Protein AF-A0A8I0LAD4-F1 (afdb_monomer_lite)

pLDDT: mean 93.73, std 7.8, range [56.5, 98.38]

Structure (mmCIF, N/CA/C/O backbone):
data_AF-A0A8I0LAD4-F1
#
_entry.id   AF-A0A8I0LAD4-F1
#
loop_
_atom_site.group_PDB
_atom_site.id
_atom_site.type_symbol
_atom_site.label_atom_id
_atom_site.label_alt_id
_atom_site.label_comp_id
_atom_site.label_asym_id
_atom_site.label_entity_id
_atom_site.label_seq_id
_atom_site.pdbx_PDB_ins_code
_atom_site.Cartn_x
_atom_site.Cartn_y
_atom_site.Cartn_z
_atom_site.occupancy
_atom_site.B_iso_or_equiv
_atom_site.auth_seq_id
_atom_site.auth_comp_id
_atom_site.auth_asym_id
_atom_site.auth_atom_id
_atom_site.pdbx_PDB_model_num
ATOM 1 N N . ASP A 1 1 ? -3.550 -22.220 -5.339 1.00 60.25 1 ASP A N 1
ATOM 2 C CA . ASP A 1 1 ? -4.212 -21.200 -6.167 1.00 60.25 1 ASP A CA 1
ATOM 3 C C . ASP A 1 1 ? -4.334 -19.920 -5.348 1.00 60.25 1 ASP A C 1
ATOM 5 O O . ASP A 1 1 ? -4.663 -20.017 -4.168 1.00 60.25 1 ASP A O 1
ATOM 9 N N . LEU A 1 2 ? -3.987 -18.778 -5.943 1.00 72.06 2 LEU A N 1
ATOM 10 C CA . LEU A 1 2 ? -3.947 -17.448 -5.316 1.00 72.06 2 LEU A CA 1
ATOM 11 C C . LEU A 1 2 ? -5.211 -16.627 -5.614 1.00 72.06 2 LEU A C 1
ATOM 13 O O . LEU A 1 2 ? -5.209 -15.419 -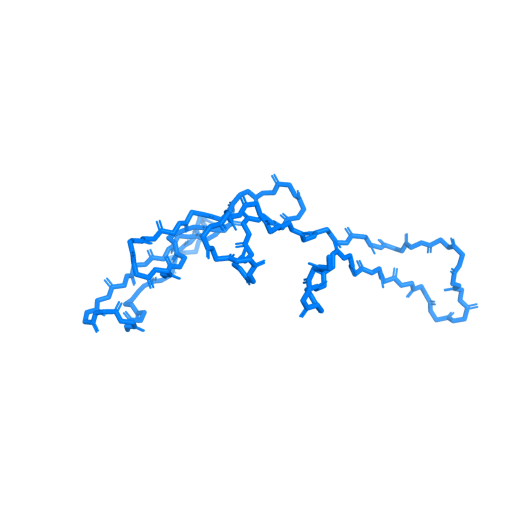5.415 1.00 72.06 2 LEU A O 1
ATOM 17 N N . GLY A 1 3 ? -6.270 -17.258 -6.135 1.00 81.25 3 GLY A N 1
ATOM 18 C CA . GLY A 1 3 ? -7.593 -16.635 -6.257 1.00 81.25 3 GLY A CA 1
ATOM 19 C C . GLY A 1 3 ? -7.685 -15.500 -7.281 1.00 81.25 3 GLY A C 1
ATOM 20 O O . GLY A 1 3 ? -8.689 -14.803 -7.320 1.00 81.25 3 GLY A O 1
ATOM 21 N N . GLY A 1 4 ? -6.661 -15.312 -8.120 1.00 90.88 4 GLY A N 1
ATOM 22 C CA . GLY A 1 4 ? -6.596 -14.205 -9.081 1.00 90.88 4 GLY A CA 1
ATOM 23 C C . GLY A 1 4 ? -5.985 -12.912 -8.530 1.00 90.88 4 GLY A C 1
ATOM 24 O O . GLY A 1 4 ? -6.038 -11.890 -9.213 1.00 90.88 4 GLY A O 1
ATOM 25 N N . ASN A 1 5 ? -5.377 -12.942 -7.340 1.00 94.62 5 ASN A N 1
ATOM 26 C CA . ASN A 1 5 ? -4.671 -11.789 -6.785 1.00 94.62 5 ASN A CA 1
ATOM 27 C C . ASN A 1 5 ? -3.499 -11.353 -7.680 1.00 94.62 5 ASN A C 1
ATOM 29 O O . ASN A 1 5 ? -2.688 -12.170 -8.126 1.00 94.62 5 ASN A O 1
ATOM 33 N N . ILE A 1 6 ? -3.401 -10.046 -7.937 1.00 95.44 6 ILE A N 1
ATOM 34 C CA . ILE A 1 6 ? -2.283 -9.457 -8.678 1.00 95.44 6 ILE A CA 1
ATOM 35 C C . ILE A 1 6 ? -1.030 -9.507 -7.808 1.00 95.44 6 ILE A C 1
ATOM 37 O O . ILE A 1 6 ? -1.048 -8.990 -6.708 1.00 95.44 6 ILE A O 1
ATOM 41 N N . LEU A 1 7 ? 0.069 -10.092 -8.285 1.00 96.06 7 LEU A N 1
ATOM 42 C CA . LEU A 1 7 ? 1.316 -10.174 -7.499 1.00 96.06 7 LEU A CA 1
ATOM 43 C C . LEU A 1 7 ? 2.363 -9.148 -7.925 1.00 96.06 7 LEU A C 1
ATOM 45 O O . LEU A 1 7 ? 3.264 -8.797 -7.166 1.00 96.06 7 LEU A O 1
ATOM 49 N N . LYS A 1 8 ? 2.272 -8.690 -9.174 1.00 96.62 8 LYS A N 1
ATOM 50 C CA . LYS A 1 8 ? 3.262 -7.811 -9.779 1.00 96.62 8 LYS A CA 1
ATOM 51 C C . LYS A 1 8 ? 2.627 -6.952 -10.865 1.00 96.62 8 LYS A C 1
ATOM 53 O O . LYS A 1 8 ? 1.828 -7.447 -11.657 1.00 96.62 8 LYS A O 1
ATOM 58 N N . LYS A 1 9 ? 3.028 -5.684 -10.929 1.00 96.94 9 LYS A N 1
ATOM 59 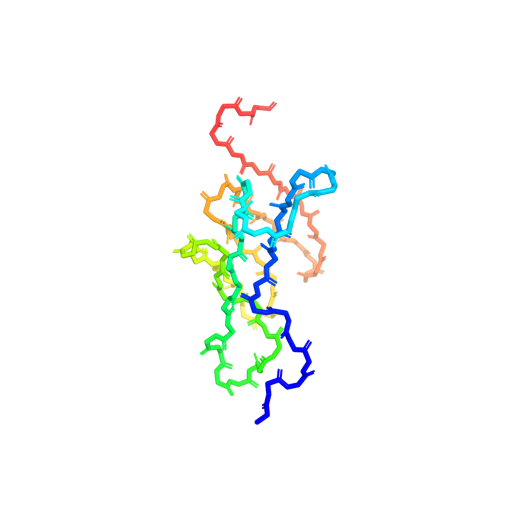C CA . LYS A 1 9 ? 2.750 -4.764 -12.037 1.00 96.94 9 LYS A CA 1
ATOM 60 C C . LYS A 1 9 ? 4.073 -4.218 -12.548 1.00 96.94 9 LYS A C 1
ATOM 62 O O . LYS A 1 9 ? 4.845 -3.666 -11.774 1.00 96.94 9 LYS A O 1
ATOM 67 N N . GLU A 1 10 ? 4.306 -4.327 -13.847 1.00 97.50 10 GLU A N 1
ATOM 68 C CA . GLU A 1 10 ? 5.497 -3.783 -14.497 1.00 97.50 10 GLU A CA 1
ATOM 69 C C . GLU A 1 10 ? 5.090 -2.722 -15.517 1.00 97.50 10 GLU A C 1
ATOM 71 O O . GLU A 1 10 ? 4.125 -2.898 -16.264 1.00 97.50 10 GLU A O 1
ATOM 76 N N . ARG A 1 11 ? 5.806 -1.597 -15.524 1.00 97.31 11 ARG A N 1
ATOM 77 C CA . ARG A 1 11 ? 5.640 -0.527 -16.511 1.00 97.31 11 ARG A CA 1
ATOM 78 C C . ARG A 1 11 ? 6.834 -0.535 -17.444 1.00 97.31 11 ARG A C 1
ATOM 80 O O . ARG A 1 11 ? 7.962 -0.592 -16.977 1.00 97.31 11 ARG A O 1
ATOM 87 N N . PHE A 1 12 ? 6.586 -0.406 -18.739 1.00 97.56 12 PHE A N 1
ATOM 88 C CA . PHE A 1 12 ? 7.623 -0.394 -19.765 1.00 97.56 12 PHE A CA 1
ATOM 89 C C . PHE A 1 12 ? 7.520 0.858 -20.638 1.00 97.56 12 PHE A C 1
ATOM 91 O O . PHE A 1 12 ? 6.502 1.559 -20.620 1.00 97.56 12 PHE A O 1
ATOM 98 N N . ALA A 1 13 ? 8.575 1.144 -21.398 1.00 96.81 13 ALA A N 1
ATOM 99 C CA . ALA A 1 13 ? 8.518 2.154 -22.445 1.00 96.81 13 ALA A CA 1
ATOM 100 C C . ALA A 1 13 ? 7.642 1.666 -23.614 1.00 96.81 13 ALA A C 1
ATOM 102 O O . ALA A 1 13 ? 7.473 0.469 -23.838 1.00 96.81 13 ALA A O 1
ATOM 103 N N . TYR A 1 14 ? 7.072 2.591 -24.385 1.00 94.75 14 TYR A N 1
ATOM 104 C CA . TYR A 1 14 ? 6.325 2.209 -25.582 1.00 94.75 14 TYR A CA 1
ATOM 105 C C . TYR A 1 14 ? 7.258 1.517 -26.592 1.00 94.75 14 TYR A C 1
ATOM 107 O O . TYR A 1 14 ? 8.320 2.048 -26.903 1.00 94.75 14 TYR A O 1
ATOM 115 N N . ALA A 1 15 ? 6.840 0.353 -27.100 1.00 94.56 15 ALA A N 1
ATOM 116 C CA . ALA A 1 15 ? 7.589 -0.520 -28.017 1.00 94.56 15 ALA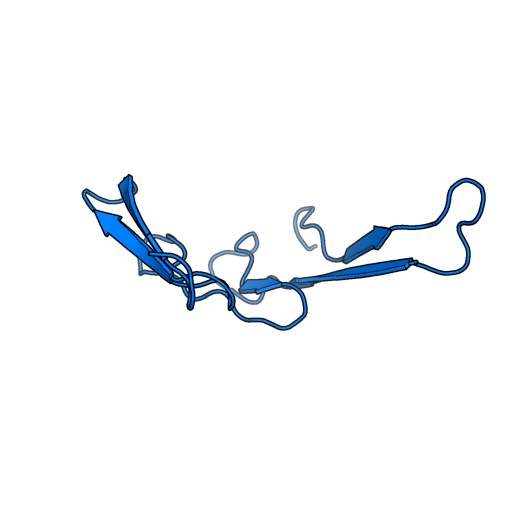 A CA 1
ATOM 117 C C . ALA A 1 15 ? 8.849 -1.218 -27.451 1.00 94.56 15 ALA A C 1
ATOM 119 O O . ALA A 1 15 ? 9.529 -1.916 -28.201 1.00 94.56 15 ALA A O 1
ATOM 120 N N . ASP A 1 16 ? 9.115 -1.128 -26.146 1.00 94.06 16 ASP A N 1
ATOM 121 C CA . ASP A 1 16 ? 10.103 -1.965 -25.453 1.00 94.06 16 ASP A CA 1
ATOM 122 C C . ASP A 1 16 ? 9.397 -2.740 -24.339 1.00 94.06 16 ASP A C 1
ATOM 124 O O . ASP A 1 16 ? 8.716 -2.151 -23.514 1.00 94.06 16 ASP A O 1
ATOM 128 N N . THR A 1 17 ? 9.524 -4.065 -24.319 1.00 92.75 17 THR A N 1
ATOM 129 C CA . THR A 1 17 ? 8.917 -4.934 -23.288 1.00 92.75 17 THR A CA 1
ATOM 130 C C . THR A 1 17 ? 9.956 -5.779 -22.556 1.00 92.75 17 THR A C 1
ATOM 132 O O . THR A 1 17 ? 9.614 -6.720 -21.846 1.00 92.75 17 THR A O 1
ATOM 135 N N . THR A 1 18 ? 11.240 -5.458 -22.734 1.00 94.50 18 THR A N 1
ATOM 136 C CA . THR A 1 18 ? 12.346 -6.268 -22.211 1.00 94.50 18 THR A CA 1
ATOM 137 C C . THR A 1 18 ? 12.841 -5.777 -20.857 1.00 94.50 18 THR A C 1
ATOM 139 O O . THR A 1 18 ? 13.165 -6.593 -19.997 1.00 94.50 18 THR A O 1
ATOM 142 N N . THR A 1 19 ? 12.858 -4.457 -20.645 1.00 95.00 19 THR A N 1
ATOM 143 C CA . THR A 1 19 ? 13.344 -3.842 -19.405 1.00 95.00 19 THR A CA 1
ATOM 144 C C . THR A 1 19 ? 12.243 -2.995 -18.764 1.00 95.00 19 THR A C 1
ATOM 146 O O . THR A 1 19 ? 11.823 -1.996 -19.356 1.00 95.00 19 THR A O 1
ATOM 149 N N . PRO A 1 20 ? 11.748 -3.359 -17.568 1.00 96.50 20 PRO A N 1
ATOM 150 C CA . PRO A 1 20 ? 10.738 -2.564 -16.886 1.00 96.50 20 PRO A CA 1
ATOM 151 C C . PRO A 1 20 ? 11.338 -1.244 -16.385 1.00 96.50 20 PRO A C 1
ATOM 15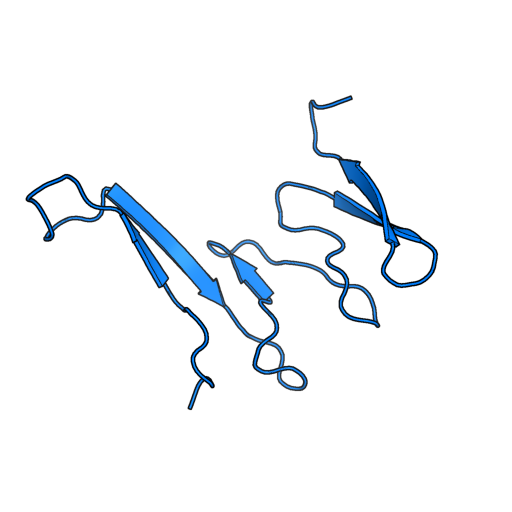3 O O . PRO A 1 20 ? 12.407 -1.207 -15.782 1.00 96.50 20 PRO A O 1
ATOM 156 N N . LEU A 1 21 ? 10.611 -0.152 -16.610 1.00 97.19 21 LEU A N 1
ATOM 157 C CA . LEU A 1 21 ? 10.868 1.169 -16.031 1.00 97.19 21 LEU A CA 1
ATOM 158 C C . LEU A 1 21 ? 10.488 1.226 -14.547 1.00 97.19 21 LEU A C 1
ATOM 160 O O . LEU A 1 21 ? 10.990 2.063 -13.803 1.00 97.19 21 LEU A O 1
ATOM 164 N N . GLU A 1 22 ? 9.546 0.381 -14.135 1.00 97.62 22 GLU A N 1
ATOM 165 C CA . GLU A 1 22 ? 9.042 0.306 -12.771 1.00 97.62 22 GLU A CA 1
ATOM 166 C C . GLU A 1 22 ? 8.465 -1.085 -12.533 1.00 97.62 22 GLU A C 1
ATOM 168 O O . GLU A 1 22 ? 7.708 -1.592 -13.365 1.00 97.62 22 GLU A O 1
ATOM 173 N N . THR A 1 23 ? 8.772 -1.657 -11.375 1.00 97.44 23 THR A N 1
ATOM 174 C CA . THR A 1 23 ? 8.174 -2.899 -10.894 1.00 97.44 23 THR A CA 1
ATOM 175 C C . THR A 1 23 ? 7.505 -2.613 -9.563 1.00 97.44 23 THR A C 1
ATOM 177 O O . THR A 1 23 ? 8.149 -2.111 -8.645 1.00 97.44 23 THR A O 1
ATOM 180 N N . VAL A 1 24 ? 6.218 -2.938 -9.469 1.00 97.81 24 VAL A N 1
ATOM 181 C CA . VAL A 1 24 ? 5.452 -2.893 -8.227 1.00 97.81 24 VAL A CA 1
ATOM 182 C C . VAL A 1 24 ? 5.111 -4.310 -7.800 1.00 97.81 24 VAL A C 1
ATOM 184 O O . VAL A 1 24 ? 4.551 -5.056 -8.605 1.00 97.81 24 VAL A O 1
ATOM 187 N N . THR A 1 25 ? 5.430 -4.683 -6.563 1.00 97.94 25 THR A N 1
ATOM 188 C CA . THR A 1 25 ? 5.072 -5.987 -5.984 1.00 97.94 25 THR A CA 1
ATOM 189 C C . THR A 1 25 ? 3.904 -5.859 -5.014 1.00 97.94 25 THR A C 1
ATOM 191 O O . THR A 1 25 ? 3.749 -4.833 -4.349 1.00 97.94 25 THR A O 1
ATOM 194 N N . TYR A 1 26 ? 3.087 -6.907 -4.946 1.00 97.19 26 TYR A N 1
ATOM 195 C CA . TYR A 1 26 ? 1.907 -7.001 -4.092 1.00 97.19 26 TYR A CA 1
ATOM 196 C C . TYR A 1 26 ? 1.930 -8.333 -3.344 1.00 97.19 26 TYR A C 1
ATOM 198 O O . TYR A 1 26 ? 2.158 -9.384 -3.949 1.00 97.19 26 TYR A O 1
ATOM 206 N N . GLU A 1 27 ? 1.678 -8.290 -2.041 1.00 96.88 27 GLU A N 1
ATOM 207 C CA . GLU A 1 27 ? 1.750 -9.464 -1.170 1.00 96.88 27 GLU A CA 1
ATOM 208 C C . GLU A 1 27 ? 0.436 -9.690 -0.425 1.00 96.88 27 GLU A C 1
ATOM 210 O O . GLU A 1 27 ? -0.273 -8.742 -0.095 1.00 96.88 27 GLU A O 1
ATOM 215 N N . TYR A 1 28 ? 0.120 -10.959 -0.165 1.00 95.88 28 TYR A N 1
ATOM 216 C CA . TYR A 1 28 ? -1.144 -11.413 0.423 1.00 95.88 28 TYR A CA 1
ATOM 217 C C . TYR A 1 28 ? -0.852 -12.471 1.493 1.00 95.88 28 TYR A C 1
ATOM 219 O O . TYR A 1 28 ? -1.054 -13.667 1.289 1.00 95.88 28 TYR A O 1
ATOM 227 N N . GLY A 1 29 ? -0.275 -12.036 2.613 1.00 92.88 29 GLY A N 1
ATOM 228 C CA . GLY A 1 29 ? 0.211 -12.919 3.679 1.00 92.88 29 GLY A CA 1
ATOM 229 C C . GLY A 1 29 ? -0.845 -13.354 4.701 1.00 92.88 29 GLY A C 1
ATOM 230 O O . GLY A 1 29 ? -0.534 -14.132 5.602 1.00 92.88 29 GLY A O 1
ATOM 231 N N . ASP A 1 30 ? -2.080 -12.853 4.607 1.00 93.31 30 ASP A N 1
ATOM 232 C CA . ASP A 1 30 ? -3.131 -13.140 5.586 1.00 93.31 30 ASP A CA 1
ATOM 233 C C . ASP A 1 30 ? -3.763 -14.520 5.329 1.00 93.31 30 ASP A C 1
ATOM 235 O O . ASP A 1 30 ? -4.405 -14.770 4.308 1.00 93.31 30 ASP A O 1
ATOM 239 N N . ALA A 1 31 ? -3.574 -15.443 6.277 1.00 90.69 31 ALA A N 1
ATOM 240 C CA . ALA A 1 31 ? -4.055 -16.817 6.151 1.00 90.69 31 ALA A CA 1
ATOM 241 C C . ALA A 1 31 ? -5.585 -16.935 6.243 1.00 90.69 31 ALA A C 1
ATOM 243 O O . ALA A 1 31 ? -6.166 -17.857 5.666 1.00 90.69 31 ALA A O 1
ATOM 244 N N . ALA A 1 32 ? -6.241 -16.025 6.971 1.00 91.75 32 ALA A N 1
ATOM 245 C CA . ALA A 1 32 ? -7.692 -16.024 7.092 1.00 91.75 32 ALA A CA 1
ATOM 246 C C . ALA A 1 32 ? -8.327 -15.387 5.853 1.00 91.75 32 ALA A C 1
ATOM 248 O O . ALA A 1 32 ? -9.352 -15.865 5.362 1.00 91.75 32 ALA A O 1
ATOM 249 N N . TRP A 1 33 ? -7.730 -14.304 5.353 1.00 90.88 33 TRP A N 1
ATOM 250 C CA . TRP A 1 33 ? -8.254 -13.517 4.242 1.00 90.88 33 TRP A CA 1
ATOM 251 C C . TRP A 1 33 ? -7.284 -13.538 3.067 1.00 90.88 33 TRP A C 1
ATOM 253 O O . TRP A 1 33 ? -6.486 -12.626 2.875 1.00 90.88 33 TRP A O 1
ATOM 263 N N . ARG A 1 34 ? -7.409 -14.572 2.233 1.00 90.75 34 ARG A N 1
ATOM 264 C CA . ARG A 1 34 ? -6.487 -14.821 1.113 1.00 90.75 34 ARG A CA 1
ATOM 265 C C . ARG A 1 34 ? -6.381 -13.678 0.097 1.00 90.75 34 ARG A C 1
ATOM 267 O O . ARG A 1 34 ? -5.360 -13.586 -0.567 1.00 90.75 34 ARG A O 1
ATOM 274 N N . ASP A 1 35 ? -7.396 -12.816 0.010 1.00 92.38 35 ASP A N 1
ATOM 275 C CA . ASP A 1 35 ? -7.443 -11.680 -0.925 1.00 92.38 35 ASP A CA 1
ATOM 276 C C . ASP A 1 35 ? -7.097 -10.335 -0.264 1.00 92.38 35 ASP A C 1
ATOM 278 O O . ASP A 1 35 ? -7.220 -9.271 -0.871 1.00 92.38 35 ASP A O 1
ATOM 282 N N . LYS A 1 36 ? -6.654 -10.351 0.997 1.00 94.31 36 LYS A N 1
ATOM 283 C CA . LYS A 1 36 ? -6.238 -9.143 1.709 1.00 94.31 36 LYS A CA 1
ATOM 284 C C . LYS A 1 36 ? -4.811 -8.773 1.316 1.00 94.31 36 LYS A C 1
ATOM 286 O O . LYS A 1 36 ? -3.872 -9.501 1.621 1.00 94.31 36 LYS A O 1
ATOM 291 N N . LEU A 1 37 ? -4.657 -7.617 0.680 1.00 96.31 37 LEU A N 1
ATOM 292 C CA . LEU A 1 37 ? -3.354 -7.047 0.348 1.00 96.31 37 LEU A CA 1
ATOM 293 C C . LEU A 1 37 ? -2.609 -6.665 1.636 1.00 96.31 37 LEU A C 1
ATOM 295 O O . LEU A 1 37 ? -3.062 -5.790 2.367 1.00 96.31 37 LEU A O 1
ATOM 299 N N . THR A 1 38 ? -1.481 -7.299 1.927 1.00 97.19 38 THR A N 1
ATOM 300 C CA . THR A 1 38 ? -0.713 -7.074 3.161 1.00 97.19 38 THR A CA 1
ATOM 301 C C . THR A 1 38 ? 0.514 -6.199 2.965 1.00 97.19 38 THR A C 1
ATOM 303 O O . THR A 1 38 ? 0.931 -5.577 3.932 1.00 97.19 38 THR A O 1
ATOM 306 N N . ALA A 1 39 ? 1.071 -6.114 1.753 1.00 97.75 39 ALA A N 1
ATOM 307 C CA . ALA A 1 39 ? 2.189 -5.217 1.462 1.00 97.75 39 ALA A CA 1
ATOM 308 C C . ALA A 1 39 ? 2.222 -4.769 -0.007 1.00 97.75 39 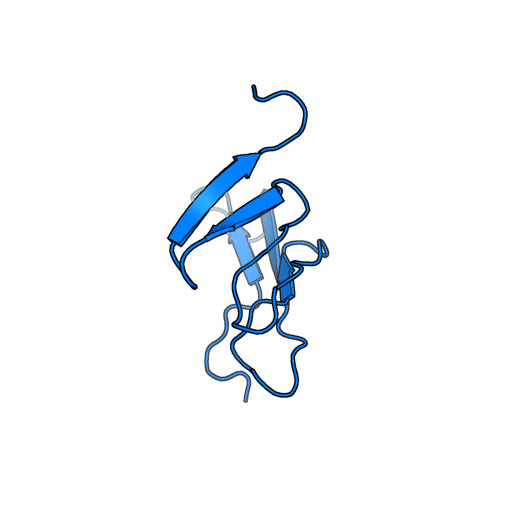ALA A C 1
ATOM 310 O O . ALA A 1 39 ? 1.776 -5.494 -0.903 1.00 97.75 39 ALA A O 1
ATOM 311 N N . VAL A 1 40 ? 2.785 -3.580 -0.248 1.00 97.31 40 VAL A N 1
ATOM 312 C CA . VAL A 1 40 ? 3.080 -3.034 -1.584 1.00 97.31 40 VAL A CA 1
ATOM 313 C C . VAL A 1 40 ? 4.532 -2.576 -1.626 1.00 97.31 40 VAL A C 1
ATOM 315 O O . VAL A 1 40 ? 4.944 -1.742 -0.820 1.00 97.31 40 VAL A O 1
ATOM 318 N N . ASN A 1 41 ? 5.318 -3.086 -2.578 1.00 96.44 41 ASN A N 1
ATOM 319 C CA . ASN A 1 41 ? 6.760 -2.808 -2.670 1.00 96.44 41 ASN A CA 1
ATOM 320 C C . ASN A 1 41 ? 7.526 -3.104 -1.370 1.00 96.44 41 ASN A C 1
ATOM 322 O O . ASN A 1 41 ? 8.437 -2.363 -1.006 1.00 96.44 41 ASN A O 1
ATOM 326 N N . GLY A 1 42 ? 7.124 -4.154 -0.650 1.00 95.56 42 GLY A N 1
ATOM 327 C CA . GLY A 1 42 ? 7.691 -4.506 0.653 1.00 95.56 42 GLY A CA 1
ATOM 328 C C . GLY A 1 42 ? 7.321 -3.550 1.795 1.00 95.56 42 GLY A C 1
ATOM 329 O O . GLY A 1 42 ? 7.844 -3.708 2.892 1.00 95.56 42 GLY A O 1
ATOM 330 N N . ASN A 1 43 ? 6.445 -2.564 1.565 1.00 96.38 43 ASN A N 1
ATOM 331 C CA . ASN A 1 43 ? 5.870 -1.754 2.637 1.00 96.38 43 ASN A CA 1
ATOM 332 C C . ASN A 1 43 ? 4.583 -2.409 3.126 1.00 96.38 43 ASN A C 1
ATOM 334 O O . ASN A 1 43 ? 3.623 -2.536 2.359 1.00 96.38 43 ASN A O 1
ATOM 338 N N . ASP A 1 44 ? 4.573 -2.795 4.397 1.00 97.06 44 ASP A N 1
ATOM 339 C CA . ASP A 1 44 ? 3.415 -3.409 5.033 1.00 97.06 44 ASP A CA 1
ATOM 340 C C . ASP A 1 44 ? 2.236 -2.434 5.126 1.00 97.06 44 ASP A C 1
ATOM 342 O O . ASP A 1 44 ? 2.392 -1.238 5.383 1.00 97.06 44 ASP A O 1
ATOM 346 N N . ILE A 1 45 ? 1.033 -2.980 4.969 1.00 98.12 45 ILE A N 1
ATOM 347 C CA . ILE A 1 45 ? -0.228 -2.291 5.214 1.00 98.12 45 ILE A CA 1
ATOM 348 C C . ILE A 1 45 ? -0.794 -2.816 6.531 1.00 98.12 45 ILE A C 1
ATOM 350 O O . ILE A 1 45 ? -1.149 -3.993 6.650 1.00 98.12 45 ILE A O 1
ATOM 354 N N . ALA A 1 46 ? -0.914 -1.943 7.529 1.00 97.50 46 ALA A N 1
ATOM 355 C CA . ALA A 1 46 ? -1.574 -2.305 8.779 1.00 97.50 46 ALA A CA 1
ATOM 356 C C . ALA A 1 46 ? -3.087 -2.148 8.646 1.00 97.50 46 ALA A C 1
ATOM 358 O O . ALA A 1 46 ? -3.563 -1.225 7.990 1.00 97.50 46 ALA A O 1
ATOM 359 N N . TYR A 1 47 ? -3.844 -2.994 9.340 1.00 97.62 47 TYR A N 1
ATOM 360 C CA . TYR A 1 47 ? -5.304 -2.992 9.308 1.00 97.62 47 TYR A CA 1
ATOM 361 C C . TYR A 1 47 ? -5.899 -2.991 10.714 1.00 97.62 47 TYR A C 1
ATOM 363 O O . TYR A 1 47 ? -5.293 -3.511 11.651 1.00 97.62 47 TYR A O 1
ATOM 371 N N . ASP A 1 48 ? -7.111 -2.456 10.847 1.00 96.62 48 ASP A N 1
ATOM 372 C CA . ASP A 1 48 ? -7.945 -2.691 12.024 1.00 96.62 48 ASP A CA 1
ATOM 373 C C . ASP A 1 48 ? -8.623 -4.077 11.983 1.00 96.62 48 ASP A C 1
ATOM 375 O O . ASP A 1 48 ? -8.502 -4.841 11.020 1.00 96.62 48 ASP A O 1
ATOM 379 N N . ALA A 1 49 ? -9.365 -4.408 13.043 1.00 94.81 49 ALA A N 1
ATOM 380 C CA . ALA A 1 49 ? -10.011 -5.711 13.204 1.00 94.81 49 ALA A CA 1
ATOM 381 C C . ALA A 1 49 ? -11.109 -6.018 12.165 1.00 94.81 49 ALA A C 1
ATOM 383 O O . ALA A 1 49 ? -11.471 -7.182 12.000 1.00 94.81 49 ALA A O 1
ATOM 384 N N . ILE A 1 50 ? -11.657 -5.006 11.480 1.00 94.44 50 ILE A N 1
ATOM 385 C CA . ILE A 1 50 ? -12.708 -5.184 10.463 1.00 94.44 50 ILE A CA 1
ATOM 386 C C . ILE A 1 50 ? -12.189 -5.016 9.033 1.00 94.44 50 ILE A C 1
ATOM 388 O O . ILE A 1 50 ? -12.980 -5.097 8.085 1.00 94.44 50 ILE A O 1
ATOM 392 N N . GLY A 1 51 ? -10.875 -4.838 8.874 1.00 95.81 51 GLY A N 1
ATOM 393 C CA . GLY A 1 51 ? -10.209 -4.824 7.580 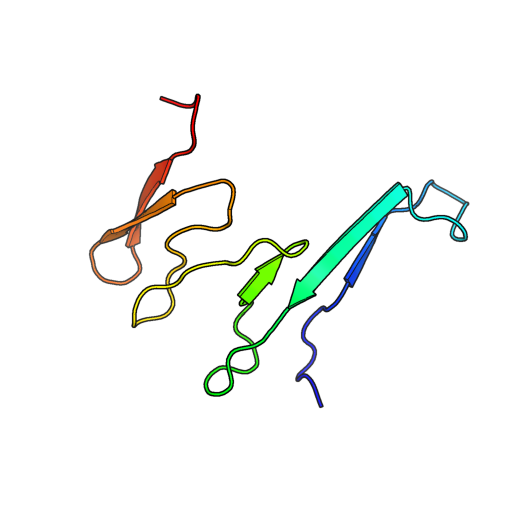1.00 95.81 51 GLY A CA 1
ATOM 394 C C . GLY A 1 51 ? -10.006 -3.449 6.968 1.00 95.81 51 GLY A C 1
ATOM 395 O O . GLY A 1 51 ? -9.717 -3.382 5.775 1.00 95.81 51 GLY A O 1
ATOM 396 N N . ASN A 1 52 ? -10.147 -2.362 7.726 1.00 97.94 52 ASN A N 1
ATOM 397 C CA . ASN A 1 52 ? -9.804 -1.044 7.203 1.00 97.94 52 ASN A CA 1
ATOM 398 C C . ASN A 1 52 ? -8.289 -0.804 7.311 1.00 97.94 52 ASN A C 1
ATOM 400 O O . ASN A 1 52 ? -7.723 -1.075 8.374 1.00 97.94 52 ASN A O 1
ATOM 404 N N . PRO A 1 53 ? -7.616 -0.283 6.270 1.00 97.56 53 PRO A N 1
ATOM 405 C CA . PRO A 1 53 ? -6.196 0.044 6.348 1.00 97.56 53 PRO A CA 1
ATOM 406 C C . PRO A 1 53 ? -5.976 1.217 7.308 1.00 97.56 53 PRO A C 1
ATOM 408 O O . PRO A 1 53 ? -6.663 2.231 7.225 1.00 97.56 53 PRO A O 1
ATOM 411 N N . LEU A 1 54 ? -5.020 1.086 8.221 1.00 98.00 54 LEU A N 1
ATOM 412 C CA . LEU A 1 54 ? -4.609 2.109 9.185 1.00 98.00 54 LEU A CA 1
ATOM 413 C C . LEU A 1 54 ? -3.376 2.872 8.705 1.00 98.00 54 LEU A C 1
ATOM 415 O O . LEU A 1 54 ? -3.258 4.065 8.976 1.00 98.00 54 LEU A O 1
ATOM 419 N N . ASN A 1 55 ? -2.474 2.204 7.985 1.00 96.75 55 ASN A N 1
ATOM 420 C CA . ASN A 1 55 ? -1.379 2.835 7.257 1.00 96.75 55 ASN A CA 1
ATOM 421 C C . ASN A 1 55 ? -0.920 1.955 6.089 1.00 96.75 55 ASN A C 1
ATOM 423 O O . ASN A 1 55 ? -1.106 0.743 6.147 1.00 96.75 55 ASN A O 1
ATOM 427 N N . ASP A 1 56 ? -0.329 2.570 5.065 1.00 95.44 56 ASP A N 1
ATOM 428 C CA . ASP A 1 56 ? 0.201 1.904 3.860 1.00 95.44 56 ASP A CA 1
ATOM 429 C C . ASP A 1 56 ? 1.709 2.167 3.640 1.00 95.44 56 ASP A C 1
ATOM 431 O O . ASP A 1 56 ? 2.222 2.066 2.525 1.00 95.44 56 ASP A O 1
ATOM 435 N N . GLY A 1 57 ? 2.410 2.603 4.692 1.00 91.56 57 GLY A N 1
ATOM 436 C CA . GLY A 1 57 ? 3.794 3.084 4.629 1.00 91.56 57 GLY A CA 1
ATOM 437 C C . GLY A 1 57 ? 3.962 4.537 4.154 1.00 91.56 57 GLY A C 1
ATOM 438 O O . GLY A 1 57 ? 5.016 5.127 4.383 1.00 91.56 57 GLY A O 1
ATOM 439 N N . THR A 1 58 ? 2.939 5.155 3.554 1.00 93.12 58 THR A N 1
ATOM 440 C CA . THR A 1 58 ? 2.964 6.568 3.122 1.00 93.12 58 THR A CA 1
ATOM 441 C C . THR A 1 58 ? 1.974 7.426 3.903 1.00 93.12 58 THR A C 1
ATOM 443 O O . THR A 1 58 ? 2.302 8.535 4.329 1.00 93.12 58 THR A O 1
ATOM 446 N N . TRP A 1 59 ? 0.757 6.928 4.078 1.00 95.88 59 TRP A N 1
ATOM 447 C CA . TRP A 1 59 ? -0.364 7.607 4.700 1.00 95.88 59 TRP A CA 1
ATOM 448 C C . TRP A 1 59 ? -0.840 6.851 5.935 1.00 95.88 59 TRP A C 1
ATOM 450 O O . TRP A 1 59 ? -0.771 5.627 6.000 1.00 95.88 59 TRP A O 1
ATOM 460 N N . THR A 1 60 ? -1.388 7.601 6.884 1.00 96.94 60 THR A N 1
ATOM 461 C CA . THR A 1 60 ? -2.143 7.097 8.031 1.00 96.94 60 THR A CA 1
ATOM 462 C C . THR A 1 60 ? -3.613 7.449 7.852 1.00 96.94 60 THR A C 1
ATOM 464 O O . THR A 1 60 ? -3.948 8.575 7.469 1.00 96.94 60 THR A O 1
ATOM 467 N N . TYR A 1 61 ? -4.491 6.508 8.179 1.00 97.94 61 TYR A N 1
ATOM 468 C CA . TYR A 1 61 ? -5.933 6.619 8.011 1.00 97.94 61 TYR A CA 1
ATOM 469 C C . TYR A 1 61 ? -6.642 6.521 9.361 1.00 97.94 61 TYR A C 1
ATOM 471 O O . TYR A 1 61 ? -6.292 5.710 10.218 1.00 97.94 61 TYR A O 1
ATOM 479 N N . THR A 1 62 ? -7.672 7.339 9.549 1.00 97.81 62 THR A N 1
ATOM 480 C CA . THR A 1 62 ? -8.571 7.266 10.703 1.00 97.81 62 THR A CA 1
ATOM 481 C C . THR A 1 62 ? -9.975 6.980 10.210 1.00 97.81 62 THR A C 1
ATOM 483 O O . THR A 1 62 ? -10.491 7.692 9.346 1.00 97.81 62 THR A O 1
ATOM 486 N N . TRP A 1 63 ? -10.595 5.949 10.774 1.00 98.38 63 TRP A N 1
ATOM 487 C CA . TRP A 1 63 ? -11.935 5.496 10.426 1.00 98.38 63 TRP A CA 1
ATOM 488 C C . TRP A 1 63 ? -12.898 5.775 11.575 1.00 98.38 63 TRP A C 1
ATOM 490 O O . TRP A 1 63 ? -12.532 5.714 12.747 1.00 98.38 63 TRP A O 1
ATOM 500 N N . GLN A 1 64 ? -14.141 6.078 11.231 1.00 98.19 64 GLN A N 1
ATOM 501 C CA . GLN A 1 64 ? -15.252 6.226 12.161 1.00 98.19 64 GLN A CA 1
ATOM 502 C C . GLN A 1 64 ? -16.452 5.440 11.632 1.00 98.19 64 GLN A C 1
ATOM 504 O O . GLN A 1 64 ? -16.479 5.035 10.469 1.00 98.19 64 GLN A O 1
ATOM 509 N N . ASN A 1 65 ? -17.459 5.211 12.476 1.00 98.00 65 ASN A N 1
ATOM 510 C CA . ASN A 1 65 ? -18.724 4.587 12.067 1.00 98.00 65 ASN A CA 1
ATOM 511 C C . ASN A 1 65 ? -18.527 3.282 11.257 1.00 98.00 65 ASN A C 1
ATOM 513 O O . ASN A 1 65 ? -19.205 3.029 10.260 1.00 98.00 65 ASN A O 1
ATOM 517 N N . GLY A 1 66 ? -17.544 2.467 11.658 1.00 96.75 66 GLY A N 1
ATOM 518 C CA . GLY A 1 66 ? -17.133 1.257 10.950 1.00 96.75 66 GLY A CA 1
ATOM 519 C C . GLY A 1 66 ? -16.232 1.553 9.750 1.00 96.75 66 GLY A C 1
ATOM 520 O O . GLY A 1 66 ? -15.015 1.546 9.880 1.00 96.75 66 GLY A O 1
ATOM 521 N N . ARG A 1 67 ? -16.827 1.768 8.572 1.00 97.69 67 ARG A N 1
ATOM 522 C CA . ARG A 1 67 ? -16.114 1.879 7.279 1.00 97.69 67 ARG A CA 1
ATOM 523 C C . ARG A 1 67 ? -16.109 3.297 6.705 1.00 97.69 67 ARG A C 1
ATOM 525 O O . ARG A 1 67 ? -15.880 3.482 5.513 1.00 97.69 67 ARG A O 1
ATOM 532 N N . GLN A 1 68 ? -16.395 4.311 7.523 1.00 98.38 68 GLN A N 1
ATOM 533 C CA . GLN A 1 68 ? -16.353 5.701 7.078 1.00 98.38 68 GLN A CA 1
ATOM 534 C C . GLN A 1 68 ? -14.961 6.278 7.328 1.00 98.38 68 GLN A C 1
ATOM 536 O O . GLN A 1 68 ? -14.550 6.445 8.475 1.00 98.38 68 GLN A O 1
ATOM 541 N N . LEU A 1 69 ? -14.239 6.611 6.259 1.00 98.12 69 LEU A N 1
ATOM 542 C CA . LEU A 1 69 ? -12.959 7.299 6.381 1.00 98.12 69 LEU A CA 1
ATOM 543 C C . LEU A 1 69 ? -13.199 8.705 6.946 1.00 98.12 69 LEU A C 1
ATOM 545 O O . LEU A 1 69 ? -13.898 9.514 6.339 1.00 98.12 69 LEU A O 1
ATOM 549 N N . GLN A 1 70 ? -12.632 8.983 8.115 1.00 98.06 70 GLN A N 1
ATOM 550 C CA . GLN A 1 70 ? -12.693 10.290 8.765 1.00 98.06 70 GLN A CA 1
ATOM 551 C C . GLN A 1 70 ? -11.529 11.176 8.318 1.00 98.06 70 GLN A C 1
ATOM 553 O O . GLN A 1 70 ? -11.705 12.374 8.097 1.00 98.06 70 GLN A O 1
ATOM 558 N N . LYS A 1 71 ? -10.325 10.600 8.226 1.00 96.69 71 LYS A N 1
ATOM 559 C CA . LYS A 1 71 ? -9.094 11.361 7.999 1.00 96.69 71 LYS A CA 1
ATOM 560 C C . LYS A 1 71 ? -8.037 10.530 7.290 1.00 96.69 71 LYS A C 1
ATOM 562 O O . LYS A 1 71 ? -7.929 9.331 7.523 1.00 96.69 71 LYS A O 1
ATOM 567 N N . MET A 1 72 ? -7.218 11.203 6.494 1.00 96.88 72 MET A N 1
ATOM 568 C CA . MET A 1 72 ? -6.028 10.657 5.854 1.00 96.88 72 MET A CA 1
ATOM 569 C C . MET A 1 72 ? -4.904 11.688 5.982 1.00 96.88 72 MET A C 1
ATOM 571 O O . MET A 1 72 ? -5.125 12.868 5.709 1.00 96.88 72 MET A O 1
ATOM 575 N N . GLN A 1 73 ? -3.727 11.280 6.453 1.00 95.44 73 GLN A N 1
ATOM 576 C CA . GLN A 1 73 ? -2.602 12.189 6.704 1.00 95.44 73 GLN A CA 1
ATOM 577 C C . GLN A 1 73 ? -1.270 11.561 6.324 1.00 95.44 73 GLN A C 1
ATOM 579 O O . GLN A 1 73 ? -1.091 10.358 6.478 1.00 95.44 73 GLN A O 1
ATOM 584 N N . LYS A 1 74 ? -0.319 12.385 5.890 1.00 93.06 74 LYS A N 1
ATOM 585 C CA . LYS A 1 74 ? 1.083 11.996 5.741 1.00 93.06 74 LYS A CA 1
ATOM 586 C C . LYS A 1 74 ? 1.993 13.146 6.165 1.00 93.06 74 LYS A C 1
ATOM 588 O O . LYS A 1 74 ? 1.545 14.298 6.151 1.00 93.06 74 LYS A O 1
ATOM 593 N N . PRO A 1 75 ? 3.260 12.879 6.516 1.00 83.00 75 PRO A N 1
ATOM 594 C CA . PRO A 1 75 ? 4.218 13.938 6.807 1.00 83.00 75 PRO A CA 1
ATOM 595 C C . PRO A 1 75 ? 4.275 14.972 5.671 1.00 83.00 75 PRO A C 1
ATOM 597 O O . PRO A 1 75 ? 4.350 14.614 4.496 1.00 83.00 75 PRO A O 1
ATOM 600 N N . GLY A 1 76 ? 4.223 16.258 6.023 1.00 79.06 76 GLY A N 1
ATOM 601 C CA . GLY A 1 76 ? 4.335 17.361 5.062 1.00 79.06 76 GLY A CA 1
ATOM 602 C C . GLY A 1 76 ? 3.047 17.742 4.323 1.00 79.06 76 GLY A C 1
ATOM 603 O O . GLY A 1 76 ? 3.107 18.586 3.433 1.00 79.06 76 GLY A O 1
ATOM 604 N N . VAL A 1 77 ? 1.895 17.166 4.681 1.00 68.62 77 VAL A N 1
ATOM 605 C CA . VAL A 1 77 ? 0.579 17.613 4.195 1.00 68.62 77 VAL A CA 1
ATOM 606 C C . VAL A 1 77 ? -0.301 17.943 5.401 1.00 68.62 77 VAL A C 1
ATOM 608 O O . VAL A 1 77 ? -0.722 17.041 6.128 1.00 68.62 77 VAL A O 1
ATOM 611 N N . THR A 1 78 ? -0.521 19.240 5.632 1.00 56.50 78 THR A N 1
ATOM 612 C CA . THR A 1 78 ? -1.540 19.777 6.555 1.00 56.50 78 THR A CA 1
ATOM 613 C C . THR A 1 78 ? -2.862 19.977 5.848 1.00 56.50 78 THR A C 1
ATOM 615 O O . THR A 1 78 ? -2.825 20.556 4.739 1.00 56.50 78 THR A O 1
#

Organism: NCBI:txid611301

Foldseek 3Di:
DLPPADAKDFDDDVPDDPDGPDIKGWDQPDPVDSNQTQAIPPFGFDADPLRHTQDHNAWGWDDDPRHHTPDIDGPPDD

Radius of gyration: 15.73 Å; chains: 1; bounding box: 32×41×41 Å

Sequence (78 aa):
DLGGNILKKERFAYADTTTPLETVTYEYGDAAWRDKLTAVNGNDIAYDAIGNPLNDGTWTYTWQNGRQLQKMQKPGVT

Secondary structure (DSSP, 8-state):
--TT---EEEE--TT--SS-SEEEEEE---SS-TT---EETTEE-EE-TTS-EEE-SS-EEEEETTTEEEEEEBTTB-